Protein AF-A0A2D8FPT0-F1 (afdb_monomer_lite)

Radius of gyration: 14.49 Å; chains: 1; bounding box: 36×24×34 Å

Sequence (70 aa):
MVPGSTTSIALTIGANTVANDPCYGTVVVAWNNATSTATFNNNVLPPVNPGGRNCTIVSGSIRIPGLQIL

pLDDT: mean 85.02, std 13.42, range [34.59, 94.0]

Secondary structure (DSSP, 8-state):
-----SSEEEEEEEEE-TTS-EEEEEEEEEEETTTTEEEEEEEEE-BSSTTPPPEEEEEEEEE-TT----

Foldseek 3Di:
DPPDAQAKDKDWDWDADPVRFIFIDIDIFHADQVQQKTKDAQDWTHTPDVVGDIDGPHIDMDHDPPDDDD

Structure (mmCIF, N/CA/C/O backbone):
data_AF-A0A2D8FPT0-F1
#
_entry.id   AF-A0A2D8FPT0-F1
#
loop_
_atom_site.group_PDB
_atom_site.id
_atom_site.type_symbol
_atom_site.label_atom_id
_atom_site.label_alt_id
_atom_site.label_comp_id
_atom_site.label_asym_id
_atom_site.label_entity_id
_atom_site.label_seq_id
_atom_site.pdbx_PDB_ins_code
_atom_site.Cartn_x
_atom_site.Cartn_y
_atom_site.Cartn_z
_atom_site.occupancy
_atom_site.B_iso_or_equiv
_atom_site.auth_seq_id
_atom_site.auth_comp_id
_atom_site.auth_asym_id
_atom_site.auth_atom_id
_atom_site.pdbx_PDB_model_num
ATOM 1 N N . MET A 1 1 ? 21.772 11.728 -17.404 1.00 41.59 1 MET A N 1
ATOM 2 C CA . MET A 1 1 ? 20.398 11.461 -16.931 1.00 41.59 1 MET A CA 1
ATOM 3 C C . MET A 1 1 ? 20.005 12.578 -15.989 1.00 41.59 1 MET A C 1
ATOM 5 O O . MET A 1 1 ? 20.790 12.893 -15.103 1.00 41.59 1 MET A O 1
ATOM 9 N N . VAL A 1 2 ? 18.843 13.192 -16.194 1.00 34.59 2 VAL A N 1
ATOM 10 C CA . VAL A 1 2 ? 18.242 14.070 -15.182 1.00 34.59 2 VAL A CA 1
ATOM 11 C C . VAL A 1 2 ? 17.750 13.152 -14.050 1.00 34.59 2 VAL A C 1
ATOM 13 O O . VAL A 1 2 ? 17.011 12.219 -14.361 1.00 34.59 2 VAL A O 1
ATOM 16 N N . PRO A 1 3 ? 18.162 13.323 -12.780 1.00 41.44 3 PRO A N 1
ATOM 17 C CA . PRO A 1 3 ? 17.758 12.441 -11.684 1.00 41.44 3 PRO A CA 1
ATOM 18 C C . PRO A 1 3 ? 16.320 12.773 -11.256 1.00 41.44 3 PRO A C 1
ATOM 20 O O . PRO A 1 3 ? 16.081 13.453 -10.264 1.00 41.44 3 PRO A O 1
ATOM 23 N N . GLY A 1 4 ? 15.349 12.364 -12.066 1.00 42.94 4 GLY A N 1
ATOM 24 C CA . GLY A 1 4 ? 13.925 12.546 -11.811 1.00 42.94 4 GLY A CA 1
ATOM 25 C C . GLY A 1 4 ? 13.286 11.211 -11.462 1.00 42.94 4 GLY A C 1
ATO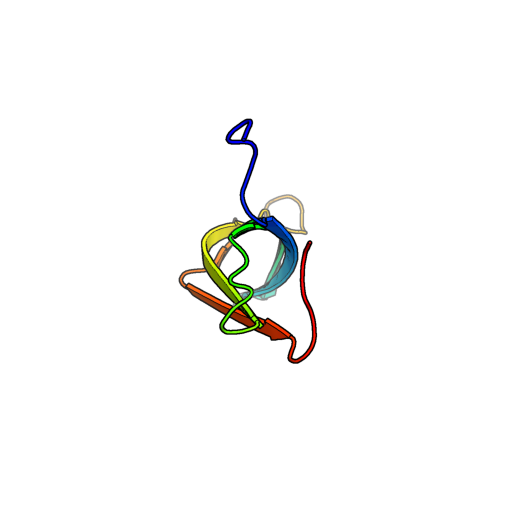M 26 O O . GLY A 1 4 ? 13.064 10.405 -12.353 1.00 42.94 4 GLY A O 1
ATOM 27 N N . SER A 1 5 ? 13.012 10.997 -10.172 1.00 51.12 5 SER A N 1
ATOM 28 C CA . SER A 1 5 ? 12.094 9.987 -9.624 1.00 51.12 5 SER A CA 1
ATOM 29 C C . SER A 1 5 ? 12.122 8.610 -10.303 1.00 51.12 5 SER A C 1
ATOM 31 O O . SER A 1 5 ? 11.233 8.248 -11.071 1.00 51.12 5 SER A O 1
ATOM 33 N N . THR A 1 6 ? 13.146 7.816 -9.999 1.00 55.72 6 THR A N 1
ATOM 34 C CA . THR A 1 6 ? 13.216 6.406 -10.392 1.00 55.72 6 THR A CA 1
ATOM 35 C C . THR A 1 6 ? 12.000 5.655 -9.817 1.00 55.72 6 THR A C 1
ATOM 37 O O . THR A 1 6 ? 11.939 5.391 -8.620 1.00 55.72 6 THR A O 1
ATOM 40 N N . THR A 1 7 ? 11.005 5.409 -10.677 1.00 75.12 7 THR A N 1
ATOM 41 C CA . THR A 1 7 ? 9.810 4.559 -10.519 1.00 75.12 7 THR A CA 1
ATOM 42 C C . THR A 1 7 ? 9.089 4.653 -9.170 1.00 75.12 7 THR A C 1
ATOM 44 O O . THR A 1 7 ? 9.305 3.835 -8.284 1.00 75.12 7 THR A O 1
ATOM 47 N N . SER A 1 8 ? 8.177 5.617 -9.018 1.00 85.69 8 SER A N 1
ATOM 48 C CA . SER A 1 8 ? 7.204 5.645 -7.911 1.00 85.69 8 SER A CA 1
ATOM 49 C C . SER A 1 8 ? 5.811 5.250 -8.399 1.00 85.69 8 SER A C 1
ATOM 51 O O . SER A 1 8 ? 5.462 5.503 -9.549 1.00 85.69 8 SER A O 1
ATOM 53 N N . ILE A 1 9 ? 4.994 4.681 -7.517 1.00 87.75 9 ILE A N 1
ATOM 54 C CA . ILE A 1 9 ? 3.573 4.415 -7.763 1.00 87.75 9 ILE A CA 1
ATOM 55 C C . ILE A 1 9 ? 2.710 5.055 -6.683 1.00 87.75 9 ILE A C 1
ATOM 57 O O . ILE A 1 9 ? 3.116 5.156 -5.525 1.00 87.75 9 ILE A O 1
ATOM 61 N N . ALA A 1 10 ? 1.500 5.457 -7.063 1.00 91.56 10 ALA A N 1
ATOM 62 C CA . ALA A 1 10 ? 0.460 5.860 -6.129 1.00 91.56 10 ALA A CA 1
ATOM 63 C C . ALA A 1 10 ? -0.427 4.648 -5.810 1.00 91.56 10 ALA A C 1
ATOM 65 O O . ALA A 1 10 ? -1.000 4.035 -6.709 1.00 91.56 10 ALA A O 1
ATOM 66 N N . LEU A 1 11 ? -0.533 4.304 -4.530 1.00 90.00 11 LEU A N 1
ATOM 67 C CA . LEU A 1 11 ? -1.377 3.231 -4.020 1.00 90.00 11 LEU A CA 1
ATOM 68 C C . LEU A 1 11 ? -2.524 3.830 -3.229 1.00 90.00 11 LEU A C 1
ATOM 70 O O . LEU A 1 11 ? -2.292 4.494 -2.222 1.00 90.00 11 LEU A O 1
ATOM 74 N N . THR A 1 12 ? -3.753 3.558 -3.647 1.00 92.94 12 THR A N 1
ATOM 75 C CA . THR A 1 12 ? -4.932 3.904 -2.857 1.00 92.94 12 THR A CA 1
ATOM 76 C C . THR A 1 12 ? -5.331 2.715 -1.993 1.00 92.94 12 THR A C 1
ATOM 78 O O . THR A 1 12 ? -5.602 1.628 -2.501 1.00 92.94 12 THR A O 1
ATOM 81 N N . ILE A 1 13 ? -5.317 2.913 -0.678 1.00 91.19 13 ILE A N 1
ATOM 82 C CA . ILE A 1 13 ? -5.462 1.860 0.327 1.00 91.19 13 ILE A CA 1
ATOM 83 C C . ILE A 1 13 ? -6.623 2.228 1.248 1.00 91.19 13 ILE A C 1
ATOM 85 O O . ILE A 1 13 ? -6.687 3.344 1.764 1.00 91.19 13 ILE A O 1
ATOM 89 N N . GLY A 1 14 ? -7.524 1.269 1.462 1.00 89.81 14 GLY A N 1
ATOM 90 C CA . GLY A 1 14 ? -8.546 1.320 2.501 1.00 89.81 14 GLY A CA 1
ATOM 91 C C . GLY A 1 14 ? -8.230 0.319 3.606 1.00 89.81 14 GLY A C 1
ATOM 92 O O . GLY A 1 14 ? -7.843 -0.814 3.320 1.00 89.81 14 GLY A O 1
ATOM 93 N N . ALA A 1 15 ? -8.406 0.721 4.859 1.00 87.50 15 ALA A N 1
ATOM 94 C CA . ALA A 1 15 ? -8.290 -0.154 6.018 1.00 87.50 15 ALA A CA 1
ATOM 95 C C . ALA A 1 15 ? -9.475 0.077 6.953 1.00 87.50 15 ALA A C 1
ATOM 97 O O . ALA A 1 15 ? -9.901 1.213 7.138 1.00 87.50 15 ALA A O 1
ATOM 98 N N . ASN A 1 16 ? -9.991 -0.993 7.556 1.00 86.56 16 ASN A N 1
ATOM 99 C CA . ASN A 1 16 ? -10.971 -0.889 8.629 1.00 86.56 16 ASN A CA 1
ATOM 100 C C . ASN A 1 16 ? -10.341 -1.380 9.930 1.00 86.56 16 ASN A C 1
ATOM 102 O O . ASN A 1 16 ? -9.668 -2.412 9.952 1.00 86.56 16 ASN A O 1
ATOM 106 N N . THR A 1 17 ? -10.529 -0.624 11.004 1.00 78.25 17 THR A N 1
ATOM 107 C CA . THR A 1 17 ? -10.038 -1.003 12.329 1.00 78.25 17 THR A CA 1
ATOM 108 C C . THR A 1 17 ? -11.036 -1.920 13.036 1.00 78.25 17 THR A C 1
ATOM 110 O O . THR A 1 17 ? -12.202 -2.016 12.661 1.00 78.25 17 THR A O 1
ATOM 113 N N . VAL A 1 18 ? -10.601 -2.568 14.121 1.00 80.62 18 VAL A N 1
ATOM 114 C CA . VAL A 1 18 ? -11.485 -3.384 14.981 1.00 80.62 18 VAL A CA 1
ATOM 115 C C . VAL A 1 18 ? -12.637 -2.550 15.569 1.00 80.62 18 VAL A C 1
ATOM 117 O O . VAL A 1 18 ? -13.704 -3.082 15.850 1.00 80.62 18 VAL A O 1
ATOM 120 N N . ALA A 1 19 ? -12.444 -1.234 15.708 1.00 81.94 19 ALA A N 1
ATOM 121 C CA . ALA A 1 19 ? -13.462 -0.294 16.175 1.00 81.94 19 ALA A CA 1
ATOM 122 C C . ALA A 1 19 ? -14.460 0.138 15.079 1.00 81.94 19 ALA A C 1
ATOM 124 O O . ALA A 1 19 ? -15.270 1.029 15.324 1.00 81.94 19 ALA A O 1
ATOM 125 N N . ASN A 1 20 ? -14.405 -0.474 13.890 1.00 84.81 20 ASN A N 1
ATOM 126 C CA . ASN A 1 20 ? -15.195 -0.102 12.716 1.00 84.81 20 ASN A CA 1
ATOM 127 C C . ASN A 1 20 ? -15.019 1.375 12.315 1.00 84.81 20 ASN A C 1
ATOM 129 O O . ASN A 1 20 ? -15.972 2.051 11.930 1.00 84.81 20 ASN A O 1
ATOM 133 N N . ASP A 1 21 ? -13.787 1.867 12.449 1.00 87.06 21 ASP A N 1
ATOM 134 C CA . ASP A 1 21 ? -13.367 3.204 12.038 1.00 87.06 21 ASP A CA 1
ATOM 135 C C . ASP A 1 21 ? -12.537 3.064 10.750 1.00 87.06 21 ASP A C 1
ATOM 137 O O . ASP A 1 21 ? -11.349 2.719 10.829 1.00 87.06 21 ASP A O 1
ATOM 141 N N . PRO A 1 22 ? -13.168 3.178 9.564 1.00 91.56 22 PRO A N 1
ATOM 142 C CA . PRO A 1 22 ? -12.491 2.994 8.293 1.00 91.56 22 PRO A CA 1
ATOM 143 C C . PRO A 1 22 ? -11.656 4.219 7.924 1.00 91.56 22 PRO A C 1
ATOM 145 O O . PRO A 1 22 ? -12.098 5.362 8.043 1.00 91.56 22 PRO A O 1
ATOM 148 N N . CYS A 1 23 ? -10.476 3.962 7.375 1.00 92.94 23 CYS A N 1
ATOM 149 C CA . CYS A 1 23 ? -9.578 4.968 6.832 1.00 92.94 23 CYS A CA 1
ATOM 150 C C . CYS A 1 23 ? -9.270 4.670 5.373 1.00 92.94 23 CYS A C 1
ATOM 152 O O . CYS A 1 23 ? -9.189 3.509 4.960 1.00 92.94 23 CYS A O 1
ATOM 154 N N . TYR A 1 24 ? -9.071 5.724 4.593 1.00 94.00 24 TYR A N 1
ATOM 155 C CA . TYR A 1 24 ? -8.847 5.607 3.161 1.00 94.00 24 TYR A CA 1
ATOM 156 C C . TYR A 1 24 ? -7.933 6.718 2.681 1.00 94.00 24 TYR A C 1
ATOM 158 O O . TYR A 1 24 ? -8.143 7.885 2.999 1.00 94.00 24 TYR A O 1
ATOM 166 N N . GLY A 1 25 ? -6.925 6.379 1.890 1.00 92.75 25 GLY A N 1
ATOM 167 C CA . GLY A 1 25 ? -6.033 7.391 1.350 1.00 92.75 25 GLY A CA 1
ATOM 168 C C . GLY A 1 25 ? -5.094 6.855 0.292 1.00 92.75 25 GLY A C 1
ATOM 169 O O . GLY A 1 25 ? -5.006 5.651 0.054 1.00 92.75 25 GLY A O 1
ATOM 170 N N . THR A 1 26 ? -4.383 7.783 -0.335 1.00 94.00 26 THR A N 1
ATOM 171 C CA . THR A 1 26 ? -3.375 7.478 -1.345 1.00 94.00 26 THR A CA 1
ATOM 172 C C . THR A 1 26 ? -1.990 7.699 -0.764 1.00 94.00 26 THR A C 1
ATOM 174 O O . THR A 1 26 ? -1.715 8.740 -0.171 1.00 94.00 26 THR A O 1
ATOM 177 N N . VAL A 1 27 ? -1.109 6.727 -0.965 1.00 91.44 27 VAL A N 1
ATOM 178 C CA . VAL A 1 27 ? 0.294 6.783 -0.564 1.00 91.44 27 VAL A CA 1
ATOM 179 C C . VAL A 1 27 ? 1.168 6.648 -1.799 1.00 91.44 27 VAL A C 1
ATOM 181 O O . VAL A 1 27 ? 0.910 5.808 -2.658 1.00 91.44 27 VAL A O 1
ATOM 184 N N . VAL A 1 28 ? 2.198 7.482 -1.909 1.00 91.38 28 VAL A N 1
ATOM 185 C CA . VAL A 1 28 ? 3.177 7.387 -2.998 1.00 91.38 28 VAL A CA 1
ATOM 186 C C . VAL A 1 28 ? 4.391 6.637 -2.476 1.00 91.38 28 VAL A C 1
ATOM 188 O O . VAL A 1 28 ? 4.957 7.013 -1.452 1.00 91.38 28 VAL A O 1
ATOM 191 N N . VAL A 1 29 ? 4.769 5.560 -3.157 1.00 91.06 29 VAL 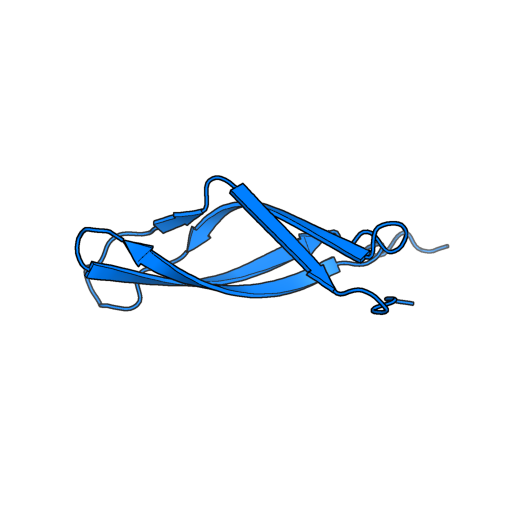A N 1
ATOM 192 C CA . VAL A 1 29 ? 5.860 4.676 -2.740 1.00 91.06 29 VAL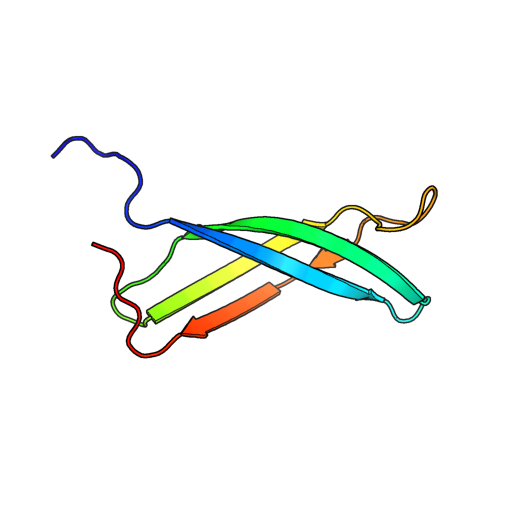 A CA 1
ATOM 193 C C . VAL A 1 29 ? 6.782 4.335 -3.894 1.00 91.06 29 VAL A C 1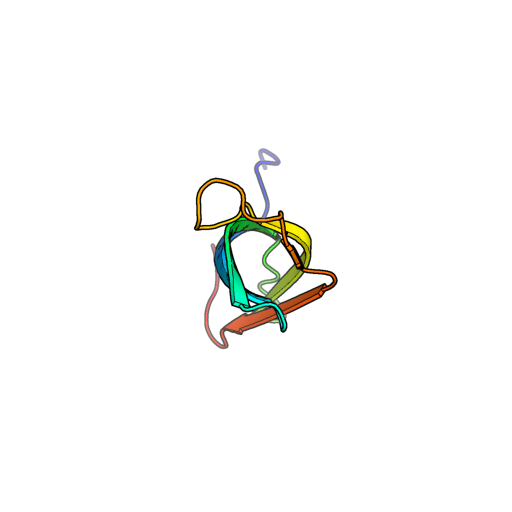
ATOM 195 O O . VAL A 1 29 ? 6.369 4.313 -5.053 1.00 91.06 29 VAL A O 1
ATOM 198 N N . ALA A 1 30 ? 8.032 4.025 -3.561 1.00 90.38 30 ALA A N 1
ATOM 199 C CA . ALA A 1 30 ? 8.996 3.531 -4.528 1.00 90.38 30 ALA A CA 1
ATOM 200 C C . ALA A 1 30 ? 8.583 2.146 -5.050 1.00 90.38 30 ALA A C 1
ATOM 202 O O . ALA A 1 30 ? 8.190 1.257 -4.288 1.00 90.38 30 ALA A O 1
ATOM 203 N N . TRP A 1 31 ? 8.705 1.965 -6.358 1.00 90.50 31 TRP A N 1
ATOM 204 C CA . TRP A 1 31 ? 8.512 0.708 -7.060 1.00 90.50 31 TRP A CA 1
ATOM 205 C C . TRP A 1 31 ? 9.859 0.074 -7.383 1.00 90.50 31 TRP A C 1
ATOM 207 O O . TRP A 1 31 ? 10.758 0.721 -7.918 1.00 90.50 31 TRP A O 1
ATOM 217 N N . ASN A 1 32 ? 9.984 -1.217 -7.092 1.00 88.62 32 ASN A N 1
ATOM 218 C CA . ASN A 1 32 ? 11.138 -2.016 -7.462 1.00 88.62 32 ASN A CA 1
ATOM 219 C C . ASN A 1 32 ? 10.788 -2.898 -8.667 1.00 88.62 32 ASN A C 1
ATOM 221 O O . ASN A 1 32 ? 10.102 -3.910 -8.525 1.00 88.62 32 ASN A O 1
ATOM 225 N N . ASN A 1 33 ? 11.303 -2.537 -9.846 1.00 86.19 33 ASN A N 1
ATOM 226 C CA . ASN A 1 33 ? 11.125 -3.306 -11.082 1.00 86.19 33 ASN A CA 1
ATOM 227 C C . ASN A 1 33 ? 11.767 -4.701 -11.044 1.00 86.19 33 ASN A C 1
ATOM 229 O O . ASN A 1 33 ? 11.280 -5.598 -11.725 1.00 86.19 33 ASN A O 1
ATOM 233 N N . ALA A 1 34 ? 12.843 -4.900 -10.276 1.00 86.88 34 ALA A N 1
ATOM 234 C CA . ALA A 1 34 ? 13.541 -6.185 -10.223 1.00 86.88 34 ALA A CA 1
ATOM 235 C C . ALA A 1 34 ? 12.713 -7.251 -9.492 1.00 86.88 34 ALA A C 1
ATOM 237 O O . ALA A 1 34 ? 12.733 -8.423 -9.857 1.00 86.88 34 ALA A O 1
ATOM 238 N N . THR A 1 35 ? 11.968 -6.843 -8.466 1.00 89.62 35 THR A N 1
ATOM 239 C CA . THR A 1 35 ? 11.110 -7.735 -7.673 1.00 89.62 35 THR A CA 1
ATOM 240 C C . THR A 1 35 ? 9.626 -7.609 -8.025 1.00 89.62 35 THR A C 1
ATOM 242 O O . THR A 1 35 ? 8.819 -8.429 -7.577 1.00 89.62 35 THR A O 1
ATOM 245 N N . SER A 1 36 ? 9.265 -6.604 -8.829 1.00 91.00 36 SER A N 1
ATOM 246 C CA . SER A 1 36 ? 7.894 -6.162 -9.105 1.00 91.00 36 SER A CA 1
ATOM 247 C C . SER A 1 36 ? 7.098 -5.904 -7.821 1.00 91.00 36 SER A C 1
ATOM 249 O O . SER A 1 36 ? 5.971 -6.386 -7.660 1.00 91.00 36 SER A O 1
ATOM 251 N N . THR A 1 37 ? 7.710 -5.186 -6.875 1.00 92.31 37 THR A N 1
ATOM 252 C CA . THR A 1 37 ? 7.116 -4.895 -5.562 1.00 92.31 37 THR A CA 1
ATOM 253 C C . THR A 1 37 ? 7.198 -3.426 -5.186 1.00 92.31 37 THR A C 1
ATOM 255 O O . THR A 1 37 ? 8.179 -2.755 -5.499 1.00 92.31 37 THR A O 1
ATOM 258 N N . ALA A 1 38 ? 6.241 -2.978 -4.378 1.00 92.81 38 ALA A N 1
ATOM 259 C CA . ALA A 1 38 ? 6.355 -1.761 -3.585 1.00 92.81 38 ALA A CA 1
ATOM 260 C C . ALA A 1 38 ? 6.022 -2.048 -2.121 1.00 92.81 38 ALA A C 1
ATOM 262 O O . ALA A 1 38 ? 5.150 -2.865 -1.820 1.00 92.81 38 ALA A O 1
ATOM 263 N N . THR A 1 39 ? 6.703 -1.355 -1.216 1.00 93.44 39 THR A N 1
ATOM 264 C CA . THR A 1 39 ? 6.498 -1.448 0.233 1.00 93.44 39 THR A CA 1
ATOM 265 C C . THR A 1 39 ? 6.048 -0.098 0.774 1.00 93.44 39 THR A C 1
ATOM 267 O O . THR A 1 39 ? 6.528 0.939 0.323 1.00 93.44 39 THR A O 1
ATOM 270 N N . PHE A 1 40 ?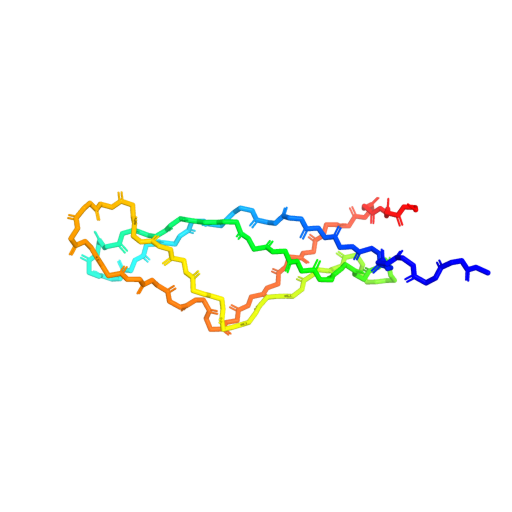 5.150 -0.108 1.751 1.00 91.81 40 PHE A N 1
ATOM 271 C CA . PHE A 1 40 ? 4.693 1.077 2.477 1.00 91.81 40 PHE A CA 1
ATOM 272 C C . PHE A 1 40 ? 4.770 0.807 3.974 1.00 91.81 40 PHE A C 1
ATOM 274 O O . PHE A 1 40 ? 4.468 -0.295 4.430 1.00 91.81 40 PHE A O 1
ATOM 281 N N . ASN A 1 41 ? 5.161 1.815 4.745 1.00 92.94 41 ASN A N 1
ATOM 282 C CA . ASN A 1 41 ? 5.378 1.693 6.179 1.00 92.94 41 ASN A CA 1
ATOM 283 C C . ASN A 1 41 ? 5.149 3.032 6.876 1.00 92.94 41 ASN A C 1
ATOM 285 O O . ASN A 1 41 ? 5.569 4.069 6.377 1.00 92.94 41 ASN A O 1
ATOM 289 N N . ASN A 1 42 ? 4.513 2.985 8.044 1.00 91.38 42 ASN A N 1
ATOM 290 C CA . ASN A 1 42 ? 4.122 4.150 8.844 1.00 91.38 42 ASN A CA 1
ATOM 291 C C . ASN A 1 42 ? 3.325 5.211 8.067 1.00 91.38 42 ASN A C 1
ATOM 293 O O . ASN A 1 42 ? 3.448 6.408 8.326 1.00 91.38 42 ASN A O 1
ATOM 297 N N . ASN A 1 43 ? 2.475 4.770 7.138 1.00 91.62 43 ASN A N 1
ATOM 298 C CA . ASN A 1 43 ? 1.650 5.680 6.354 1.00 91.62 43 ASN A CA 1
ATOM 299 C C . ASN A 1 43 ? 0.340 5.970 7.083 1.00 91.62 43 ASN A C 1
ATOM 301 O O . ASN A 1 43 ? -0.414 5.052 7.410 1.00 91.62 43 ASN A O 1
ATOM 305 N N . VAL A 1 44 ? 0.071 7.253 7.313 1.00 91.69 44 VAL A N 1
ATOM 306 C CA . VAL A 1 44 ? -1.154 7.715 7.965 1.00 91.69 44 VAL A CA 1
ATOM 307 C C . VAL A 1 44 ? -2.241 7.916 6.914 1.00 91.69 44 VAL A C 1
ATOM 309 O O . VAL A 1 44 ? -2.055 8.660 5.953 1.00 91.69 44 VAL A O 1
ATOM 312 N N . LEU A 1 45 ? -3.377 7.255 7.106 1.00 92.69 45 LEU A N 1
ATOM 313 C CA . LEU A 1 45 ? -4.573 7.391 6.287 1.00 92.69 45 LEU A CA 1
ATOM 314 C C . LEU A 1 45 ? -5.621 8.202 7.060 1.00 92.69 45 LEU A C 1
ATOM 316 O O . LEU A 1 45 ? -5.842 7.923 8.245 1.00 92.69 45 LEU A O 1
ATOM 320 N N . PRO A 1 46 ? -6.273 9.184 6.419 1.00 92.94 46 PRO A N 1
ATOM 321 C CA . PRO A 1 46 ? -7.344 9.932 7.054 1.00 92.94 46 PRO A CA 1
ATOM 322 C C . PRO A 1 46 ? -8.577 9.038 7.273 1.00 92.94 46 PRO A C 1
ATOM 324 O O . PRO A 1 46 ? -8.787 8.080 6.515 1.00 92.94 46 PRO A O 1
ATOM 327 N N . PRO A 1 47 ? -9.405 9.339 8.288 1.00 93.12 47 PRO A N 1
ATOM 328 C CA . PRO A 1 47 ? -10.681 8.671 8.481 1.00 93.12 47 PRO A CA 1
ATOM 329 C C . PRO A 1 47 ? -11.613 8.954 7.303 1.00 93.12 47 PRO A C 1
ATOM 331 O O . PRO A 1 47 ? -11.608 10.043 6.727 1.00 93.12 47 PRO A O 1
ATOM 334 N N . VAL A 1 48 ? -12.461 7.984 6.977 1.00 92.94 48 VAL A N 1
ATOM 335 C CA . VAL A 1 48 ? -13.549 8.165 6.006 1.00 92.94 48 VAL A CA 1
ATOM 336 C C . VAL A 1 48 ? -14.683 8.987 6.619 1.00 92.94 48 VAL A C 1
ATOM 338 O O . VAL A 1 48 ? -15.284 9.821 5.945 1.00 92.94 48 VAL A O 1
ATOM 341 N N . ASN A 1 49 ? -14.975 8.761 7.902 1.00 90.12 49 ASN A N 1
ATOM 342 C CA . ASN A 1 49 ? -16.073 9.421 8.595 1.00 90.12 49 ASN A CA 1
ATOM 343 C C . ASN A 1 49 ? -15.606 10.713 9.288 1.00 90.12 49 ASN A C 1
ATOM 345 O O . ASN A 1 49 ? -14.554 10.717 9.937 1.00 90.12 49 ASN A O 1
ATOM 349 N N . PRO A 1 50 ? -16.402 11.796 9.245 1.00 84.06 50 PRO A N 1
ATOM 350 C CA . PRO A 1 50 ? -16.148 12.986 10.050 1.00 84.06 50 PRO A CA 1
ATOM 351 C C . PRO A 1 50 ? -16.083 12.638 11.545 1.00 84.06 50 PRO A C 1
ATOM 353 O O . PRO A 1 50 ? -17.010 12.043 12.088 1.00 84.06 50 PRO A O 1
ATOM 356 N N . GLY A 1 51 ? -14.983 13.001 12.209 1.00 84.88 51 GLY A N 1
ATOM 357 C CA . GLY A 1 51 ? -14.750 12.694 13.627 1.00 84.88 51 GLY A CA 1
ATOM 358 C C . GLY A 1 51 ? -14.136 11.315 13.908 1.00 84.88 51 GLY A C 1
ATOM 359 O O . GLY A 1 51 ? -13.859 11.014 15.069 1.00 84.88 51 GLY A O 1
ATOM 360 N N . GLY A 1 52 ? -13.893 10.504 12.872 1.00 85.50 52 GLY A N 1
ATOM 361 C CA . GLY A 1 52 ? -13.101 9.27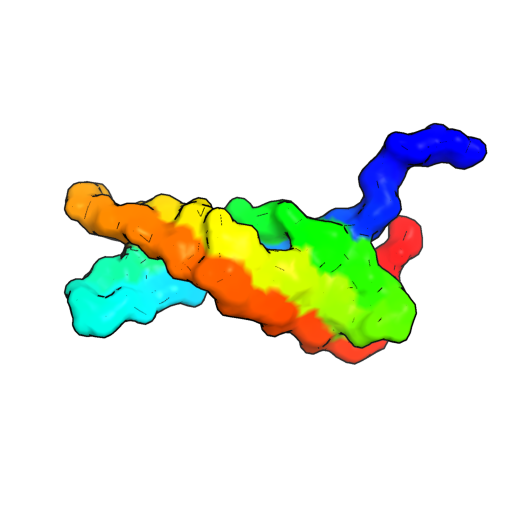8 12.978 1.00 85.50 52 GLY A CA 1
ATOM 362 C C . GLY A 1 52 ? -11.625 9.558 13.276 1.00 85.50 52 GLY A C 1
ATOM 363 O O . GLY A 1 52 ? -11.157 10.702 13.252 1.00 85.50 52 GLY A O 1
ATOM 364 N N . ARG A 1 53 ? -10.867 8.507 13.572 1.00 89.31 53 ARG A N 1
ATOM 365 C CA . ARG A 1 53 ? -9.432 8.576 13.862 1.00 89.31 53 ARG A CA 1
ATOM 366 C C . ARG A 1 53 ? -8.623 8.266 12.614 1.00 89.31 53 ARG A C 1
ATOM 368 O O . ARG A 1 53 ? -9.004 7.447 11.788 1.00 89.31 53 ARG A O 1
ATOM 375 N N . ASN A 1 54 ? -7.447 8.877 12.520 1.00 89.69 54 ASN A N 1
ATOM 376 C CA . ASN A 1 54 ? -6.474 8.472 11.515 1.00 89.69 54 ASN A CA 1
ATOM 377 C C . ASN A 1 54 ? -6.017 7.029 11.774 1.00 89.69 54 ASN A C 1
ATOM 379 O O . ASN A 1 54 ? -5.779 6.640 12.921 1.00 89.69 54 ASN A O 1
ATOM 383 N N . CYS A 1 55 ? -5.802 6.274 10.702 1.00 89.19 55 CYS A N 1
ATOM 384 C CA . CYS A 1 55 ? -5.192 4.953 10.771 1.00 89.19 55 CYS A CA 1
ATOM 385 C C . CYS A 1 55 ? -3.724 5.049 10.387 1.00 89.19 55 CYS A C 1
ATOM 387 O O . CYS A 1 55 ? -3.386 5.682 9.392 1.00 89.19 55 CYS A O 1
ATOM 389 N N . THR A 1 56 ? -2.858 4.347 11.109 1.00 90.81 56 THR A N 1
ATOM 390 C CA . THR A 1 56 ? -1.467 4.169 10.690 1.00 90.81 56 THR A CA 1
ATOM 391 C C . THR A 1 56 ? -1.297 2.768 10.134 1.00 90.81 56 THR A C 1
ATOM 393 O O . THR A 1 56 ? -1.398 1.782 10.866 1.00 90.81 56 THR A O 1
ATOM 396 N N . ILE A 1 57 ? -1.005 2.670 8.840 1.00 89.81 57 ILE A N 1
ATOM 397 C CA . ILE A 1 57 ? -0.548 1.424 8.234 1.00 89.81 57 ILE A CA 1
ATOM 398 C C . ILE A 1 57 ? 0.910 1.235 8.638 1.00 89.81 57 ILE A C 1
ATOM 400 O O . ILE A 1 57 ? 1.806 1.872 8.082 1.00 89.81 57 ILE A O 1
ATOM 404 N N . VAL A 1 58 ? 1.140 0.384 9.638 1.00 91.19 58 VAL A N 1
ATOM 405 C CA . VAL A 1 58 ? 2.478 0.133 10.198 1.00 91.19 58 VAL A CA 1
ATOM 406 C C . VAL A 1 58 ? 3.420 -0.397 9.118 1.00 91.19 58 VAL A C 1
ATOM 408 O O . VAL A 1 58 ? 4.519 0.127 8.941 1.00 91.19 58 VAL A O 1
ATOM 411 N N . SER A 1 59 ? 2.972 -1.388 8.348 1.00 92.12 59 SER A N 1
ATOM 412 C CA . SER A 1 59 ? 3.711 -1.932 7.213 1.00 92.12 59 SER A CA 1
ATOM 413 C C . SER A 1 59 ? 2.789 -2.665 6.239 1.00 92.12 59 SER A C 1
ATOM 415 O O . SER A 1 59 ? 1.702 -3.121 6.595 1.00 92.12 59 SER A O 1
ATOM 417 N N . GLY A 1 60 ? 3.235 -2.787 4.996 1.00 91.75 60 GLY A N 1
ATOM 418 C CA . GLY A 1 60 ? 2.608 -3.606 3.974 1.00 91.75 60 GLY A CA 1
ATOM 419 C C . GLY A 1 60 ? 3.428 -3.611 2.692 1.00 91.75 60 GLY A C 1
ATOM 420 O O . GLY A 1 60 ? 4.369 -2.833 2.513 1.00 91.75 60 GLY A O 1
ATOM 421 N N . SER A 1 61 ? 3.088 -4.529 1.795 1.00 93.62 61 SER A N 1
ATOM 422 C CA . SER A 1 61 ? 3.698 -4.594 0.474 1.00 93.62 61 SER A CA 1
ATOM 423 C C . SER A 1 61 ? 2.684 -5.059 -0.552 1.00 93.62 61 SER A C 1
ATOM 425 O O . SER A 1 61 ? 1.777 -5.829 -0.234 1.00 93.62 61 SER A O 1
ATOM 427 N N . ILE A 1 62 ? 2.858 -4.596 -1.781 1.00 92.94 62 ILE A N 1
ATOM 428 C CA . ILE A 1 62 ? 2.183 -5.159 -2.940 1.00 92.94 62 ILE A CA 1
ATOM 429 C C . ILE A 1 62 ? 3.217 -5.767 -3.876 1.00 92.94 62 ILE A C 1
ATOM 431 O O . ILE A 1 62 ? 4.320 -5.243 -4.043 1.00 92.94 62 ILE A O 1
ATOM 435 N N . ARG A 1 63 ? 2.833 -6.870 -4.511 1.00 93.88 63 ARG A N 1
ATOM 436 C CA . ARG A 1 63 ? 3.587 -7.501 -5.588 1.00 93.88 63 ARG A CA 1
ATOM 437 C C . ARG A 1 63 ? 2.665 -7.645 -6.784 1.00 93.88 63 ARG A C 1
ATOM 439 O O . ARG A 1 63 ? 1.631 -8.295 -6.667 1.00 93.88 63 ARG A O 1
ATOM 446 N N . ILE A 1 64 ? 3.043 -7.058 -7.916 1.00 90.62 64 ILE A N 1
ATOM 447 C CA . ILE A 1 64 ? 2.292 -7.167 -9.173 1.00 90.62 64 ILE A CA 1
ATOM 448 C C . ILE A 1 64 ? 3.219 -7.826 -10.196 1.00 90.62 64 ILE A C 1
ATOM 450 O O . ILE A 1 64 ? 3.959 -7.124 -10.887 1.00 90.62 64 ILE A O 1
ATOM 454 N N . PRO A 1 65 ? 3.251 -9.172 -10.264 1.00 89.88 65 PRO A N 1
ATOM 455 C CA . PRO A 1 65 ? 4.106 -9.880 -11.209 1.00 89.88 65 PRO A CA 1
ATOM 456 C C . PRO A 1 65 ? 3.830 -9.421 -12.645 1.00 89.88 65 PRO A C 1
ATOM 458 O O . PRO A 1 65 ? 2.678 -9.366 -13.065 1.00 89.88 65 PRO A O 1
ATOM 461 N N . GLY A 1 66 ? 4.887 -9.095 -13.390 1.00 81.44 66 GLY A N 1
ATOM 462 C CA . GLY A 1 66 ? 4.783 -8.681 -14.793 1.00 81.44 66 GLY A CA 1
ATOM 463 C C . GLY A 1 66 ? 4.530 -7.188 -15.023 1.00 81.44 66 GLY A C 1
ATOM 464 O O . GLY A 1 66 ? 4.589 -6.752 -16.168 1.00 81.44 66 GLY A O 1
ATOM 465 N N . LEU A 1 67 ? 4.313 -6.386 -13.974 1.00 82.94 67 LEU A N 1
ATOM 466 C CA . LEU A 1 67 ? 4.331 -4.928 -14.103 1.00 82.94 67 LEU A CA 1
ATOM 467 C C . LEU A 1 67 ? 5.785 -4.432 -14.173 1.00 82.94 67 LEU A C 1
ATOM 469 O O . LEU A 1 67 ? 6.587 -4.717 -13.282 1.00 82.94 67 LEU A O 1
ATOM 473 N N . GLN A 1 68 ? 6.115 -3.675 -15.220 1.00 77.31 68 GLN A N 1
ATOM 474 C CA . GLN A 1 68 ? 7.384 -2.957 -15.366 1.00 77.31 68 GLN A CA 1
ATOM 475 C C . GLN A 1 68 ? 7.093 -1.484 -15.654 1.00 77.31 68 GLN A C 1
ATOM 477 O O . GLN A 1 68 ? 6.306 -1.170 -16.545 1.00 77.31 68 GLN A O 1
ATOM 482 N N . ILE A 1 69 ? 7.711 -0.590 -14.883 1.00 79.06 69 ILE A N 1
ATOM 483 C CA . ILE A 1 69 ? 7.583 0.862 -15.043 1.00 79.06 69 ILE A CA 1
ATOM 484 C C . ILE A 1 69 ? 8.856 1.354 -15.725 1.00 79.06 69 ILE A C 1
ATOM 486 O O . ILE A 1 69 ? 9.945 1.164 -15.180 1.00 79.06 69 ILE A O 1
ATOM 490 N N . LEU A 1 70 ? 8.703 1.907 -16.929 1.00 70.75 70 LEU A N 1
ATOM 491 C CA . LEU A 1 70 ? 9.788 2.375 -17.796 1.00 70.75 70 LEU A CA 1
ATOM 492 C C . LEU A 1 70 ? 10.166 3.826 -17.496 1.00 70.75 70 LEU A C 1
ATOM 494 O O . LEU A 1 70 ? 9.240 4.629 -17.243 1.00 70.75 70 LEU A O 1
#